Protein AF-X1CNG6-F1 (afdb_monomer)

Structure (mmCIF, N/CA/C/O backbone):
data_AF-X1CNG6-F1
#
_entry.id   AF-X1CNG6-F1
#
loop_
_atom_site.group_PDB
_atom_site.id
_atom_site.type_symbol
_atom_site.label_atom_id
_atom_site.label_alt_id
_atom_site.label_comp_id
_atom_site.label_asym_id
_atom_site.label_entity_id
_atom_site.label_seq_id
_atom_site.pdbx_PDB_ins_code
_atom_site.Cartn_x
_atom_site.Cartn_y
_atom_site.Cartn_z
_atom_site.occupancy
_atom_site.B_iso_or_equiv
_atom_site.auth_seq_id
_atom_site.auth_comp_id
_atom_site.auth_asym_id
_atom_site.auth_atom_id
_atom_site.pdbx_PDB_model_num
ATOM 1 N N . ASP A 1 1 ? -20.792 -32.217 -31.862 1.00 43.88 1 ASP A N 1
ATOM 2 C CA . ASP A 1 1 ? -19.755 -33.100 -31.277 1.00 43.88 1 ASP A CA 1
ATOM 3 C C . ASP A 1 1 ? -18.895 -32.475 -30.171 1.00 43.88 1 ASP A C 1
ATOM 5 O O . ASP A 1 1 ? -18.787 -33.101 -29.126 1.00 43.88 1 ASP A O 1
ATOM 9 N N . ARG A 1 2 ? -18.389 -31.229 -30.277 1.00 40.75 2 ARG A N 1
ATOM 10 C CA . ARG A 1 2 ? -17.621 -30.556 -29.186 1.00 40.75 2 ARG A CA 1
ATOM 11 C C . ARG A 1 2 ? -18.364 -30.412 -27.842 1.00 40.75 2 ARG A C 1
ATOM 13 O O . ARG A 1 2 ? -17.739 -30.541 -26.800 1.00 40.75 2 ARG A O 1
ATOM 20 N N . VAL A 1 3 ? -19.687 -30.217 -27.856 1.00 43.97 3 VAL A N 1
ATOM 21 C CA . VAL A 1 3 ? -20.518 -30.104 -26.633 1.00 43.97 3 VAL A CA 1
ATOM 22 C C . VAL A 1 3 ? -20.768 -31.460 -25.958 1.00 43.97 3 VAL A C 1
ATOM 24 O O . VAL A 1 3 ? -20.880 -31.533 -24.740 1.00 43.97 3 VAL A O 1
ATOM 27 N N . LYS A 1 4 ? -20.791 -32.563 -26.720 1.00 43.09 4 LYS A N 1
ATOM 28 C CA . LYS A 1 4 ? -20.985 -33.908 -26.149 1.00 43.09 4 LYS A CA 1
ATOM 29 C C . LYS A 1 4 ? -19.765 -34.379 -25.353 1.00 43.09 4 LYS A C 1
ATOM 31 O O . LYS A 1 4 ? -19.931 -35.034 -24.331 1.00 43.09 4 LYS A O 1
ATOM 36 N N . ASN A 1 5 ? -18.565 -33.967 -25.759 1.00 54.31 5 ASN A N 1
ATOM 37 C CA . ASN A 1 5 ? -17.332 -34.262 -25.023 1.00 54.31 5 ASN A CA 1
ATOM 38 C C . ASN A 1 5 ? -17.180 -33.438 -23.727 1.00 54.31 5 ASN A C 1
ATOM 40 O O . ASN A 1 5 ? -16.359 -33.787 -22.887 1.00 54.31 5 ASN A O 1
ATOM 44 N N . LEU A 1 6 ? -17.984 -32.384 -23.529 1.00 47.38 6 LEU A N 1
ATOM 45 C CA . LEU A 1 6 ? -17.955 -31.528 -22.333 1.00 47.38 6 LEU A CA 1
ATOM 46 C C . LEU A 1 6 ? -18.710 -32.121 -21.134 1.00 47.38 6 LEU A C 1
ATOM 48 O O . LEU A 1 6 ? -18.413 -31.767 -20.000 1.00 47.38 6 LEU A O 1
ATOM 52 N N . MET A 1 7 ? -19.637 -33.060 -21.353 1.00 48.97 7 MET A N 1
ATOM 53 C CA . MET A 1 7 ? -20.308 -33.769 -20.252 1.00 48.97 7 MET A CA 1
ATOM 54 C C . MET A 1 7 ? -19.465 -34.907 -19.654 1.00 48.97 7 MET A C 1
ATOM 56 O O . MET A 1 7 ? -19.824 -35.447 -18.612 1.00 48.97 7 MET A O 1
ATOM 60 N N . TYR A 1 8 ? -18.348 -35.269 -20.294 1.00 48.16 8 TYR A N 1
ATOM 61 C CA . TYR A 1 8 ? -17.469 -36.354 -19.845 1.00 48.16 8 TYR A CA 1
ATOM 62 C C . TYR A 1 8 ? -16.311 -35.897 -18.948 1.00 48.16 8 TYR A C 1
ATOM 64 O O . TYR A 1 8 ? -15.619 -36.739 -18.379 1.00 48.16 8 TYR A O 1
ATOM 72 N N . ILE A 1 9 ? -16.118 -34.589 -18.761 1.00 50.94 9 ILE A N 1
ATOM 73 C CA . ILE A 1 9 ? -15.108 -34.047 -17.846 1.00 50.94 9 ILE A CA 1
ATOM 74 C C . ILE A 1 9 ? -15.824 -33.702 -16.539 1.00 50.94 9 ILE A C 1
ATOM 76 O O . ILE A 1 9 ? -16.333 -32.603 -16.342 1.00 50.94 9 ILE A O 1
ATOM 80 N N . LYS A 1 10 ? -15.930 -34.714 -15.675 1.00 44.47 10 LYS A N 1
ATOM 81 C CA . LYS A 1 10 ? -16.679 -34.682 -14.410 1.00 44.47 10 LYS A CA 1
ATOM 82 C C . LYS A 1 10 ? -16.023 -33.808 -13.330 1.00 44.47 10 LYS A C 1
ATOM 84 O O . LYS A 1 10 ? -16.655 -33.522 -12.316 1.00 44.47 10 LYS A O 1
ATOM 89 N N . ASP A 1 11 ? -14.809 -33.324 -13.570 1.00 47.97 11 ASP A N 1
ATOM 90 C CA . ASP A 1 11 ? -14.040 -32.571 -12.588 1.00 47.97 11 ASP A CA 1
ATOM 91 C C . ASP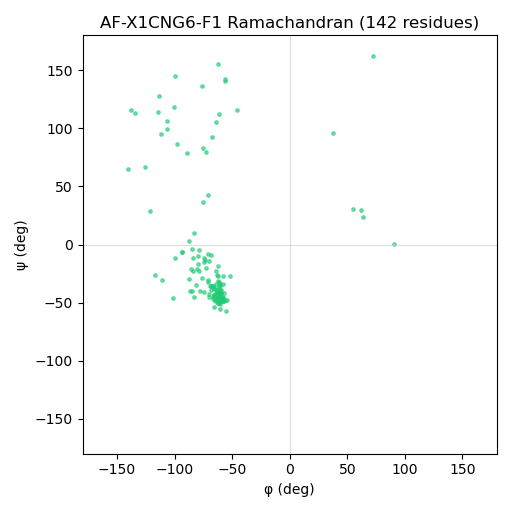 A 1 11 ? -13.890 -31.110 -13.023 1.00 47.97 11 ASP A C 1
ATOM 93 O O . ASP A 1 11 ? -13.027 -30.750 -13.815 1.00 47.97 11 ASP A O 1
ATOM 97 N N . ARG A 1 12 ? -14.807 -30.290 -12.490 1.00 46.88 12 ARG A N 1
ATOM 98 C CA . ARG A 1 12 ? -14.756 -28.823 -12.349 1.00 46.88 12 ARG A CA 1
ATOM 99 C C . ARG A 1 12 ? -14.109 -28.057 -13.510 1.00 46.88 12 ARG A C 1
ATOM 101 O O . ARG A 1 12 ? -12.922 -27.750 -13.492 1.00 46.88 12 ARG A O 1
ATOM 108 N N . ILE A 1 13 ? -14.951 -27.574 -14.420 1.00 50.94 13 ILE A N 1
ATOM 109 C CA . ILE A 1 13 ? -14.613 -26.411 -15.248 1.00 50.94 13 ILE A CA 1
ATOM 110 C C . ILE A 1 13 ? -14.467 -25.206 -14.302 1.00 50.94 13 ILE A C 1
ATOM 112 O O . ILE A 1 13 ? -15.451 -24.716 -13.748 1.00 50.94 13 ILE A O 1
ATOM 116 N N . ILE A 1 14 ? -13.230 -24.774 -14.053 1.00 56.84 14 ILE A N 1
ATOM 117 C CA . ILE A 1 14 ? -12.913 -23.603 -13.222 1.00 56.84 14 ILE A CA 1
ATOM 118 C C . ILE A 1 14 ? -13.203 -22.352 -14.058 1.00 56.84 14 ILE A C 1
ATOM 120 O O . ILE A 1 14 ? -12.844 -22.309 -15.232 1.00 56.84 14 ILE A O 1
ATOM 124 N N . GLY A 1 15 ? -13.845 -21.333 -13.475 1.00 49.69 15 GLY A N 1
ATOM 125 C CA . GLY A 1 15 ? -14.270 -20.113 -14.184 1.00 49.69 15 GLY A CA 1
ATOM 126 C C . GLY A 1 15 ? -13.163 -19.415 -14.989 1.00 49.69 15 GLY A C 1
ATOM 127 O O . GLY A 1 15 ? -13.450 -18.824 -16.027 1.00 49.69 15 GLY A O 1
ATOM 128 N N . GLU A 1 16 ? -11.897 -19.574 -14.592 1.00 52.34 16 GLU A N 1
ATOM 129 C CA . GLU A 1 16 ? -10.727 -19.106 -15.350 1.00 52.34 16 GLU A CA 1
ATOM 130 C C . GLU A 1 16 ? -10.616 -19.749 -16.745 1.00 52.34 16 GLU A C 1
ATOM 132 O O . GLU A 1 16 ? -10.254 -19.070 -17.699 1.00 52.34 16 GLU A O 1
ATOM 137 N N . GLN A 1 17 ? -10.992 -21.021 -16.920 1.00 51.12 17 GLN A N 1
ATOM 138 C CA . GLN A 1 17 ? -10.960 -21.689 -18.230 1.00 51.12 17 GLN A CA 1
ATOM 139 C C . GLN A 1 17 ? -12.034 -21.160 -19.187 1.00 51.12 17 GLN A C 1
ATOM 141 O O . GLN A 1 17 ? -11.811 -21.131 -20.393 1.00 51.12 17 GLN A O 1
ATOM 146 N N . ILE A 1 18 ? -13.181 -20.718 -18.662 1.00 56.41 18 ILE A N 1
ATOM 147 C CA . ILE A 1 18 ? -14.264 -20.133 -19.466 1.00 56.41 18 ILE A CA 1
ATOM 148 C C . ILE A 1 18 ? -13.881 -18.720 -19.914 1.00 56.41 18 ILE A C 1
ATOM 150 O O . ILE A 1 18 ? -14.092 -18.366 -21.071 1.00 56.41 18 ILE A O 1
ATOM 154 N N . ILE A 1 19 ? -13.266 -17.939 -19.022 1.00 51.47 19 ILE A N 1
ATOM 155 C CA . ILE A 1 19 ? -12.800 -16.579 -19.322 1.00 51.47 19 ILE A CA 1
ATOM 156 C C . ILE A 1 19 ? -11.650 -16.622 -20.338 1.00 51.47 19 ILE A C 1
ATOM 158 O O . ILE A 1 19 ? -11.722 -15.942 -21.357 1.00 51.47 19 ILE A O 1
ATOM 162 N N . ASN A 1 20 ? -10.677 -17.521 -20.153 1.00 47.34 20 ASN A N 1
ATOM 163 C CA . ASN A 1 20 ? -9.561 -17.711 -21.089 1.00 47.34 20 ASN A CA 1
ATOM 164 C C . ASN A 1 20 ? -9.998 -18.203 -22.481 1.00 47.34 20 ASN A C 1
ATOM 166 O O . ASN A 1 20 ? -9.273 -18.020 -23.452 1.00 47.34 20 ASN A O 1
ATOM 170 N N . MET A 1 21 ? -11.167 -18.844 -22.599 1.00 50.50 21 MET A N 1
ATOM 171 C CA . MET A 1 21 ? -11.736 -19.236 -23.895 1.00 50.50 21 MET A CA 1
ATOM 172 C C . MET A 1 21 ? -12.558 -18.119 -24.555 1.00 50.50 21 MET A C 1
ATOM 174 O O . MET A 1 21 ? -12.775 -18.174 -25.765 1.00 50.50 21 MET A O 1
ATOM 178 N N . ALA A 1 22 ? -13.028 -17.132 -23.784 1.00 51.81 22 ALA A N 1
ATOM 179 C CA . ALA A 1 22 ? -13.837 -16.015 -24.273 1.00 51.81 22 ALA A CA 1
ATOM 180 C C . ALA A 1 22 ? -12.987 -14.830 -24.761 1.00 51.81 22 ALA A C 1
ATOM 182 O O . ALA A 1 22 ? -13.405 -14.115 -25.671 1.00 51.81 22 ALA A O 1
ATOM 183 N N . THR A 1 23 ? -11.793 -14.631 -24.198 1.00 45.59 23 THR A N 1
ATOM 184 C CA . THR A 1 23 ? -10.877 -13.548 -24.578 1.00 45.59 23 THR A CA 1
ATOM 185 C C . THR A 1 23 ? -9.707 -14.109 -25.380 1.00 45.59 23 THR A C 1
ATOM 187 O O . THR A 1 23 ? -8.824 -14.770 -24.841 1.00 45.59 23 THR A O 1
ATOM 190 N N . PHE A 1 24 ? -9.713 -13.862 -26.689 1.00 46.34 24 PHE A N 1
ATOM 191 C CA . PHE A 1 24 ? -8.759 -14.388 -27.674 1.00 46.34 24 PHE A CA 1
ATOM 192 C C . PHE A 1 24 ? -7.375 -13.704 -27.642 1.00 46.34 24 PHE A C 1
ATOM 194 O O . PHE A 1 24 ? -6.743 -13.540 -28.681 1.00 46.34 24 PHE A O 1
ATOM 201 N N . GLU A 1 25 ? -6.878 -13.338 -26.462 1.00 45.16 25 GLU A N 1
ATOM 202 C CA . GLU A 1 25 ? -5.495 -12.914 -26.245 1.00 45.16 25 GLU A CA 1
ATOM 203 C C . GLU A 1 25 ? -4.979 -13.631 -25.001 1.00 45.16 25 GLU A C 1
ATOM 205 O O . GLU A 1 25 ? -5.474 -13.443 -23.894 1.00 45.16 25 GLU A O 1
ATOM 210 N N . SER A 1 26 ? -4.012 -14.524 -25.205 1.00 47.75 26 SER A N 1
ATOM 211 C CA . SER A 1 26 ? -3.259 -15.140 -24.117 1.00 47.75 26 SER A CA 1
ATOM 212 C C . SER A 1 26 ? -2.529 -14.018 -23.374 1.00 47.75 26 SER A C 1
ATOM 214 O O . SER A 1 26 ? -1.611 -13.454 -23.975 1.00 47.75 26 SER A O 1
ATOM 216 N N . PRO A 1 27 ? -2.871 -13.696 -22.111 1.00 55.19 27 PRO A N 1
ATOM 217 C CA . PRO A 1 27 ? -2.125 -12.695 -21.358 1.00 55.19 27 PRO A CA 1
ATOM 218 C C . PRO A 1 27 ? -0.647 -13.092 -21.314 1.00 55.19 27 PRO A C 1
ATOM 220 O O . PRO A 1 27 ? -0.320 -14.285 -21.238 1.00 55.19 27 PRO A O 1
ATOM 223 N N . SER A 1 28 ? 0.257 -12.113 -21.406 1.00 63.19 28 SER A N 1
ATOM 224 C CA . SER A 1 28 ? 1.684 -12.414 -21.333 1.00 63.19 28 SER A CA 1
ATOM 225 C C . SER A 1 28 ? 2.010 -13.022 -19.963 1.00 63.19 28 SER A C 1
ATOM 227 O O . SER A 1 28 ? 1.305 -12.816 -18.970 1.00 63.19 28 SER A O 1
ATOM 229 N N . LYS A 1 29 ? 3.086 -13.810 -19.879 1.00 66.81 29 LYS A N 1
ATOM 230 C CA . LYS A 1 29 ? 3.506 -14.425 -18.608 1.00 66.81 29 LYS A CA 1
ATOM 231 C C . LYS A 1 29 ? 3.771 -13.370 -17.521 1.00 66.81 29 LYS A C 1
ATOM 233 O O . LYS A 1 29 ? 3.626 -13.675 -16.335 1.00 66.81 29 LYS A O 1
ATOM 238 N N . ASP A 1 30 ? 4.139 -12.158 -17.919 1.00 66.12 30 ASP A N 1
ATOM 239 C CA . ASP A 1 30 ? 4.410 -11.040 -17.020 1.00 66.12 30 ASP A CA 1
ATOM 240 C C . ASP A 1 30 ? 3.101 -10.404 -16.528 1.00 66.12 30 ASP A C 1
ATOM 242 O O . ASP A 1 30 ? 2.948 -10.198 -15.323 1.00 66.12 30 ASP A O 1
ATOM 246 N N . ASP A 1 31 ? 2.092 -10.265 -17.395 1.00 71.69 31 ASP A N 1
ATOM 247 C CA . ASP A 1 31 ? 0.745 -9.821 -16.998 1.00 71.69 31 ASP A CA 1
ATOM 248 C C . ASP A 1 31 ? 0.115 -10.774 -15.978 1.00 71.69 31 ASP A C 1
ATOM 250 O O . ASP A 1 31 ? -0.536 -10.346 -15.025 1.00 71.69 31 ASP A O 1
ATOM 254 N N . ILE A 1 32 ? 0.317 -12.087 -16.134 1.00 75.44 32 ILE A N 1
ATOM 255 C CA . ILE A 1 32 ? -0.189 -13.089 -15.183 1.00 75.44 32 ILE A CA 1
ATOM 256 C C . ILE A 1 32 ? 0.453 -12.903 -13.797 1.00 75.44 32 ILE A C 1
ATOM 258 O O . ILE A 1 32 ? -0.241 -13.004 -12.781 1.00 75.44 32 ILE A O 1
ATOM 262 N N . GLN A 1 33 ? 1.758 -12.621 -13.741 1.00 73.88 33 GLN A N 1
ATOM 263 C CA . GLN A 1 33 ? 2.494 -12.412 -12.488 1.00 73.88 33 GLN A CA 1
ATOM 264 C C . GLN A 1 33 ? 2.088 -11.107 -11.800 1.00 73.88 33 GLN A C 1
ATOM 266 O O . GLN A 1 33 ? 1.805 -11.106 -10.602 1.00 73.88 33 GLN A O 1
ATOM 271 N N . ILE A 1 34 ? 1.987 -10.015 -12.556 1.00 77.25 34 ILE A N 1
ATOM 272 C CA . ILE A 1 34 ? 1.539 -8.714 -12.050 1.00 77.25 34 ILE A CA 1
ATOM 273 C C . ILE A 1 34 ? 0.109 -8.822 -11.504 1.00 77.25 34 ILE A C 1
ATOM 275 O O . ILE A 1 34 ? -0.152 -8.450 -10.357 1.00 77.25 34 ILE A O 1
ATOM 279 N N . ASN A 1 35 ? -0.806 -9.432 -12.264 1.00 75.81 35 ASN A N 1
ATOM 280 C CA . ASN A 1 35 ? -2.180 -9.668 -11.820 1.00 75.81 35 ASN A CA 1
ATOM 281 C C . ASN A 1 35 ? -2.249 -10.564 -10.575 1.00 75.81 35 ASN A C 1
ATOM 283 O O . ASN A 1 35 ? -3.148 -10.422 -9.745 1.00 75.81 35 ASN A O 1
ATOM 287 N N . PHE A 1 36 ? -1.322 -11.511 -10.419 1.00 75.62 36 PHE A N 1
ATOM 288 C CA . PHE A 1 36 ? -1.219 -12.315 -9.203 1.00 75.62 36 PHE A CA 1
ATOM 289 C C . PHE A 1 36 ? -0.811 -11.464 -7.989 1.00 75.62 36 PHE A C 1
ATOM 291 O O . PHE A 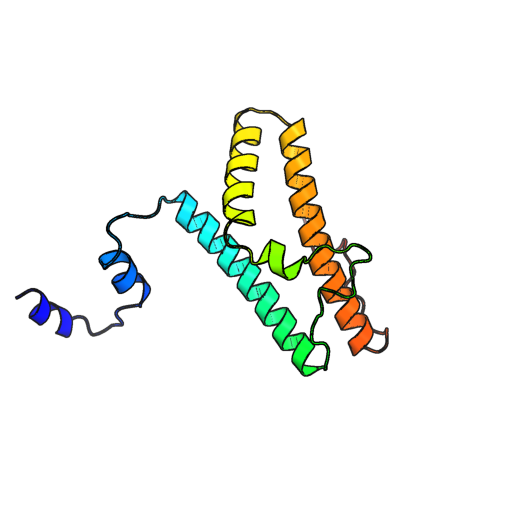1 36 ? -1.474 -11.539 -6.953 1.00 75.62 36 PHE A O 1
ATOM 298 N N . ILE A 1 37 ? 0.208 -10.608 -8.126 1.00 75.56 37 ILE A N 1
ATOM 299 C CA . ILE A 1 37 ? 0.658 -9.687 -7.066 1.00 75.56 37 ILE A CA 1
ATOM 300 C C . ILE A 1 37 ? -0.479 -8.747 -6.652 1.00 75.56 37 ILE A C 1
ATOM 302 O O . ILE A 1 37 ? -0.802 -8.644 -5.467 1.00 75.56 37 ILE A O 1
ATOM 306 N N . MET A 1 38 ? -1.150 -8.126 -7.624 1.00 78.94 38 MET A N 1
ATOM 307 C CA . MET A 1 38 ? -2.297 -7.253 -7.371 1.00 78.94 38 MET A CA 1
ATOM 308 C C . MET A 1 38 ? -3.423 -7.960 -6.623 1.00 78.94 38 MET A C 1
ATOM 310 O O . MET A 1 38 ? -3.956 -7.414 -5.658 1.00 78.94 38 MET A O 1
ATOM 314 N N . ARG A 1 39 ? -3.790 -9.181 -7.043 1.00 78.50 39 ARG A N 1
ATOM 315 C CA . ARG A 1 39 ? -4.810 -9.982 -6.350 1.00 78.50 39 ARG A CA 1
ATOM 316 C C . ARG A 1 39 ? -4.428 -10.210 -4.886 1.00 78.50 39 ARG A C 1
ATOM 318 O O . ARG A 1 39 ? -5.287 -10.077 -4.019 1.00 78.50 39 ARG A O 1
ATOM 325 N N . GLY A 1 40 ? -3.153 -10.488 -4.608 1.00 76.00 40 GLY A N 1
ATOM 326 C CA . GLY A 1 40 ? -2.634 -10.653 -3.248 1.00 76.00 40 GLY A CA 1
ATOM 327 C C . GLY A 1 40 ? -2.743 -9.386 -2.394 1.00 76.00 40 GLY A C 1
ATOM 328 O O . GLY A 1 40 ? -3.240 -9.448 -1.266 1.00 76.00 40 GLY A O 1
ATOM 329 N N . ILE A 1 41 ? -2.343 -8.232 -2.938 1.00 80.12 41 ILE A N 1
ATOM 330 C CA . ILE A 1 41 ? -2.436 -6.932 -2.252 1.00 80.12 41 ILE A CA 1
ATOM 331 C C . ILE A 1 41 ? -3.902 -6.594 -1.952 1.00 80.12 41 ILE A C 1
ATOM 333 O O . ILE A 1 41 ? -4.254 -6.339 -0.799 1.00 80.12 41 ILE A O 1
ATOM 337 N N . LYS A 1 42 ? -4.781 -6.680 -2.958 1.00 82.44 42 LYS A N 1
ATOM 338 C CA . LYS A 1 42 ? -6.219 -6.398 -2.815 1.00 82.44 42 LYS A CA 1
ATOM 339 C C . LYS A 1 42 ? -6.888 -7.303 -1.789 1.00 82.44 42 LYS A C 1
ATOM 341 O O . LYS A 1 42 ? -7.631 -6.816 -0.942 1.00 82.44 42 LYS A O 1
ATOM 346 N N . ALA A 1 43 ? -6.609 -8.606 -1.834 1.00 78.25 43 ALA A N 1
ATOM 347 C CA . ALA A 1 43 ? -7.160 -9.554 -0.872 1.00 78.25 43 ALA A CA 1
ATOM 348 C C . ALA A 1 43 ? -6.696 -9.240 0.557 1.00 78.25 43 ALA A C 1
ATOM 350 O O . ALA A 1 43 ? -7.505 -9.266 1.482 1.00 78.25 43 ALA A O 1
ATOM 351 N N . SER A 1 44 ? -5.420 -8.889 0.736 1.00 79.56 44 SER A N 1
ATOM 352 C CA . SER A 1 44 ? -4.859 -8.547 2.048 1.00 79.56 44 SER A CA 1
ATOM 353 C C . SER A 1 44 ? -5.485 -7.275 2.628 1.00 79.56 44 SER A C 1
ATOM 355 O O . SER A 1 44 ? -5.879 -7.261 3.797 1.00 79.56 44 SER A O 1
ATOM 357 N N . LEU A 1 45 ? -5.642 -6.229 1.810 1.00 83.88 45 LEU A N 1
ATOM 358 C CA . LEU A 1 45 ? -6.320 -4.988 2.203 1.00 83.88 45 LEU A CA 1
ATOM 359 C C . LEU A 1 45 ? -7.794 -5.233 2.539 1.00 83.88 45 LEU A C 1
ATOM 361 O O . LEU A 1 45 ? -8.270 -4.787 3.583 1.00 83.88 45 LEU A O 1
ATOM 365 N N . PHE A 1 46 ? -8.494 -6.007 1.706 1.00 84.06 46 PHE A N 1
ATOM 366 C CA . PHE A 1 46 ? -9.896 -6.359 1.919 1.00 84.06 46 PHE A CA 1
ATOM 367 C C . PHE A 1 46 ? -10.108 -7.131 3.226 1.00 84.06 46 PHE A C 1
ATOM 369 O O . PHE A 1 46 ? -10.967 -6.764 4.027 1.00 84.06 46 PHE A O 1
ATOM 376 N N . VAL A 1 47 ? -9.312 -8.177 3.475 1.00 81.31 47 VAL A N 1
ATOM 377 C CA . VAL A 1 47 ? -9.403 -8.966 4.713 1.00 81.31 47 VAL A CA 1
ATOM 378 C C . VAL A 1 47 ? -9.096 -8.098 5.929 1.00 81.31 47 VAL A C 1
ATOM 380 O O . VAL A 1 47 ? -9.832 -8.158 6.910 1.00 81.31 47 VAL A O 1
ATOM 383 N N . SER A 1 48 ? -8.063 -7.254 5.857 1.00 83.31 48 SER A N 1
ATOM 384 C CA . SER A 1 48 ? -7.715 -6.332 6.945 1.00 83.31 48 SER A CA 1
ATOM 385 C C . SER A 1 48 ? -8.882 -5.397 7.265 1.00 83.31 48 SER A C 1
ATOM 387 O O . SER A 1 48 ? -9.299 -5.305 8.417 1.00 83.31 48 SER A O 1
ATOM 389 N N . LYS A 1 49 ? -9.484 -4.777 6.244 1.00 84.25 49 LYS A N 1
ATOM 390 C CA . LYS A 1 49 ? -10.663 -3.916 6.400 1.00 84.25 49 LYS A CA 1
ATOM 391 C C . LYS A 1 49 ? -11.854 -4.660 6.996 1.00 84.25 49 LYS A C 1
ATOM 393 O O . LYS A 1 49 ? -12.512 -4.138 7.889 1.00 84.25 49 LYS A O 1
ATOM 398 N N . LEU A 1 50 ? -12.105 -5.894 6.563 1.00 84.31 50 LEU A N 1
ATOM 399 C CA . LEU A 1 50 ? -13.189 -6.717 7.099 1.00 84.31 50 LEU A CA 1
ATOM 400 C C . LEU A 1 50 ? -12.971 -7.081 8.575 1.00 84.31 50 LEU A C 1
ATOM 402 O O . LEU A 1 50 ? -13.928 -7.083 9.347 1.00 84.31 50 LEU A O 1
ATOM 406 N N . LEU A 1 51 ? -11.729 -7.360 8.979 1.00 84.56 51 LEU A N 1
ATOM 407 C CA . LEU A 1 51 ? -11.374 -7.603 10.379 1.00 84.56 51 LEU A CA 1
ATOM 408 C C . LEU A 1 51 ? -11.558 -6.344 11.234 1.00 84.56 51 LEU A C 1
ATOM 410 O O . LEU A 1 51 ? -12.138 -6.427 12.313 1.00 84.56 51 LEU A O 1
ATOM 414 N N . PHE A 1 52 ? -11.132 -5.181 10.744 1.00 84.88 52 PHE A N 1
ATOM 415 C CA . PHE A 1 52 ? -11.308 -3.907 11.447 1.00 84.88 52 PHE A CA 1
ATOM 416 C C . PHE A 1 52 ? -12.773 -3.468 11.537 1.00 84.88 52 PHE A C 1
ATOM 418 O O . PHE A 1 52 ? -13.215 -2.987 12.579 1.00 84.88 52 PHE A O 1
ATOM 425 N N . ALA A 1 53 ? -13.574 -3.745 10.510 1.00 85.62 53 ALA A N 1
ATOM 426 C CA . ALA A 1 53 ? -15.007 -3.479 10.545 1.00 85.62 53 ALA A CA 1
ATOM 427 C C . ALA A 1 53 ? -15.737 -4.304 11.622 1.00 85.62 53 ALA A C 1
ATOM 429 O O . ALA A 1 53 ? -16.772 -3.876 12.122 1.00 85.62 53 ALA A O 1
ATOM 430 N N . LYS A 1 54 ? -15.211 -5.476 12.018 1.00 85.38 54 LYS A N 1
ATOM 431 C CA . LYS A 1 54 ? -15.775 -6.279 13.123 1.00 85.38 54 LYS A CA 1
ATOM 432 C C . LYS A 1 54 ? -15.571 -5.661 14.505 1.00 85.38 54 LYS A C 1
ATOM 434 O O . LYS A 1 54 ? -16.207 -6.119 15.449 1.00 85.38 54 LYS A O 1
ATOM 439 N N . ILE A 1 55 ? -14.694 -4.671 14.612 1.00 85.25 55 ILE A N 1
ATOM 440 C CA . ILE A 1 55 ? -14.366 -3.948 15.844 1.00 85.25 55 ILE A CA 1
ATOM 441 C C . ILE A 1 55 ? -14.651 -2.445 15.686 1.00 85.25 55 ILE A C 1
ATOM 443 O O . ILE A 1 55 ? -13.990 -1.621 16.308 1.00 85.25 55 ILE A O 1
ATOM 447 N N . ASP A 1 56 ? -15.626 -2.108 14.832 1.00 83.56 56 ASP A N 1
ATOM 448 C CA . ASP A 1 56 ? -16.146 -0.756 14.581 1.00 83.56 56 ASP A CA 1
ATOM 449 C C . ASP A 1 56 ? -15.144 0.251 13.980 1.00 83.56 56 ASP A C 1
ATOM 451 O O . ASP A 1 56 ? -15.340 1.463 14.058 1.00 83.56 56 ASP A O 1
ATOM 455 N N . ILE A 1 57 ? -14.100 -0.232 13.297 1.00 83.56 57 ILE A N 1
ATOM 456 C CA . ILE A 1 57 ? -13.148 0.601 12.546 1.00 83.56 57 ILE A CA 1
ATOM 457 C C . ILE A 1 57 ? -13.411 0.438 11.043 1.00 83.56 57 ILE A C 1
ATOM 459 O O . ILE A 1 57 ? -12.992 -0.538 10.420 1.00 83.56 57 ILE A O 1
ATOM 463 N N . LEU A 1 58 ? -14.123 1.399 10.448 1.00 80.69 58 LEU A N 1
ATOM 464 C CA . LEU A 1 58 ? -14.599 1.306 9.058 1.00 80.69 58 LEU A CA 1
ATOM 465 C C . LEU A 1 58 ? -13.534 1.669 8.014 1.00 80.69 58 LEU A C 1
ATOM 467 O O . LEU A 1 58 ? -13.494 1.060 6.943 1.00 80.69 58 LEU A O 1
ATOM 471 N N . ASN A 1 59 ? -12.661 2.628 8.336 1.00 80.06 59 ASN A N 1
ATOM 472 C CA . ASN A 1 59 ? -11.659 3.167 7.415 1.00 80.06 59 ASN A CA 1
ATOM 473 C C . ASN A 1 59 ? -10.248 3.085 8.017 1.00 80.06 59 ASN A C 1
ATOM 475 O O . ASN A 1 59 ? -9.623 4.113 8.290 1.00 80.06 59 ASN A O 1
ATOM 479 N N . PRO A 1 60 ? -9.716 1.865 8.215 1.00 77.62 60 PRO A N 1
ATOM 480 C CA . PRO A 1 60 ? -8.461 1.659 8.935 1.00 77.62 60 PRO A CA 1
ATOM 481 C C . PRO A 1 60 ? -7.240 2.316 8.271 1.00 77.62 60 PRO A C 1
ATOM 483 O O . PRO A 1 60 ? -6.215 2.505 8.918 1.00 77.62 60 PRO A O 1
ATOM 486 N N . PHE A 1 61 ? -7.330 2.670 6.985 1.00 78.62 61 PHE A N 1
ATOM 487 C CA . PHE A 1 61 ? -6.231 3.255 6.210 1.00 78.62 61 PHE A CA 1
ATOM 488 C C . PHE A 1 61 ? -6.311 4.784 6.058 1.00 78.62 61 PHE A C 1
ATOM 490 O O . PHE A 1 61 ? -5.333 5.381 5.617 1.00 78.62 61 PHE A O 1
ATOM 497 N N . GLN A 1 62 ? -7.437 5.422 6.412 1.00 73.00 62 GLN A N 1
ATOM 498 C CA . GLN A 1 62 ? -7.619 6.875 6.257 1.00 73.00 62 GLN A CA 1
ATOM 499 C C . GLN A 1 62 ? -7.007 7.666 7.421 1.00 73.00 62 GLN A C 1
ATOM 501 O O . GLN A 1 62 ? -6.286 8.633 7.197 1.00 73.00 62 GLN A O 1
ATOM 506 N N . GLU A 1 63 ? -7.231 7.243 8.667 1.00 65.25 63 GLU A N 1
ATOM 507 C CA . GLU A 1 63 ? -6.849 8.039 9.850 1.00 65.25 63 GLU A CA 1
ATOM 508 C C . GLU A 1 63 ? -5.339 8.054 10.150 1.00 65.25 63 GLU A C 1
ATOM 510 O O . GLU A 1 63 ? -4.864 8.858 10.949 1.00 65.25 63 GLU A O 1
ATOM 515 N N . ALA A 1 64 ? -4.556 7.196 9.493 1.00 59.28 64 ALA A N 1
ATOM 516 C CA . ALA A 1 64 ? -3.104 7.144 9.665 1.00 59.28 64 ALA A CA 1
ATOM 517 C C . ALA A 1 64 ? -2.328 8.151 8.792 1.00 59.28 64 ALA A C 1
ATOM 519 O O . ALA A 1 64 ? -1.099 8.242 8.881 1.00 59.28 64 ALA A O 1
ATOM 520 N N . SER A 1 65 ? -3.017 8.895 7.924 1.00 56.91 65 SE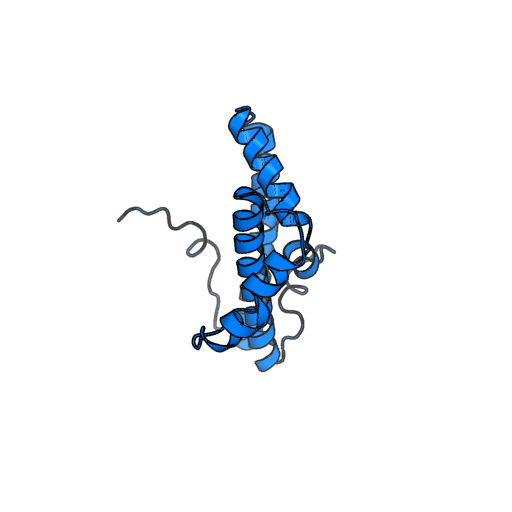R A N 1
ATOM 521 C CA . SER A 1 65 ? -2.400 9.827 6.988 1.00 56.91 65 SER A CA 1
ATOM 522 C C . SER A 1 65 ? -2.789 11.269 7.310 1.00 56.91 65 SER A C 1
ATOM 524 O O . SER A 1 65 ? -3.930 11.661 7.120 1.00 56.91 65 SER A O 1
ATOM 526 N N . GLU A 1 66 ? -1.821 12.095 7.721 1.00 58.84 66 GLU A N 1
ATOM 527 C CA . GLU A 1 66 ? -1.975 13.564 7.733 1.00 58.84 66 GLU A CA 1
ATOM 528 C C . GLU A 1 66 ? -2.054 14.163 6.310 1.00 58.84 66 GLU A C 1
ATOM 530 O O . GLU A 1 66 ? -2.329 15.347 6.148 1.00 58.84 66 GLU A O 1
ATOM 535 N N . MET A 1 67 ? -1.787 13.360 5.273 1.00 58.84 67 MET A N 1
ATOM 536 C CA . MET A 1 67 ? -1.875 13.760 3.866 1.00 58.84 67 MET A CA 1
ATOM 537 C C . MET A 1 67 ? -3.194 13.280 3.248 1.00 58.84 67 MET A C 1
ATOM 539 O O . MET A 1 67 ? -3.629 12.162 3.525 1.00 58.84 67 MET A O 1
ATOM 543 N N . GLU A 1 68 ? -3.762 14.068 2.333 1.00 63.94 68 GLU A N 1
ATOM 544 C CA . GLU A 1 68 ? -4.947 13.740 1.514 1.00 63.94 68 GLU A CA 1
ATOM 545 C C . GLU A 1 68 ? -4.658 12.669 0.436 1.00 63.94 68 GLU A C 1
ATOM 547 O O . GLU A 1 68 ? -5.041 12.806 -0.722 1.00 63.94 68 GLU A O 1
ATOM 552 N N . ILE A 1 69 ? -3.920 11.610 0.772 1.00 68.56 69 ILE A N 1
ATOM 553 C CA . ILE A 1 69 ? -3.667 10.499 -0.149 1.00 68.56 69 ILE A CA 1
ATOM 554 C C . ILE A 1 69 ? -4.609 9.358 0.216 1.00 68.56 69 ILE A C 1
ATOM 556 O O . ILE A 1 69 ? -4.511 8.787 1.305 1.00 68.56 69 ILE A O 1
ATOM 560 N N . GLU A 1 70 ? -5.483 8.977 -0.714 1.00 79.12 70 GLU A N 1
ATOM 561 C CA . GLU A 1 70 ? -6.323 7.789 -0.580 1.00 79.12 70 GLU A CA 1
ATOM 562 C C . GLU A 1 70 ? -5.491 6.519 -0.825 1.00 79.12 70 GLU A C 1
ATOM 564 O O . GLU A 1 70 ? -5.425 5.965 -1.924 1.00 79.12 70 GLU A O 1
ATOM 569 N N . ILE A 1 71 ? -4.794 6.066 0.223 1.00 78.88 71 ILE A N 1
ATOM 570 C CA . ILE A 1 71 ? -3.859 4.928 0.170 1.00 78.88 71 ILE A CA 1
ATOM 571 C C . ILE A 1 71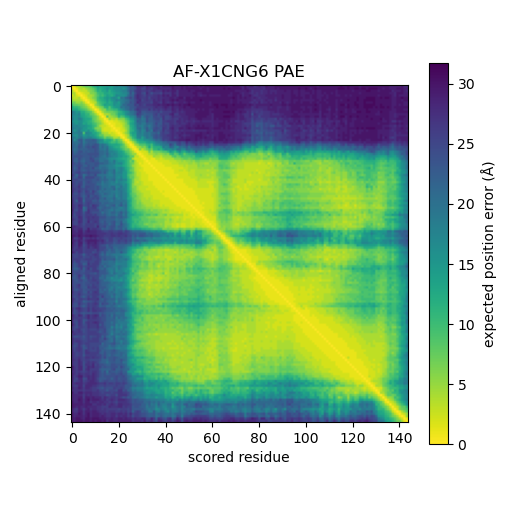 ? -4.558 3.637 -0.258 1.00 78.88 71 ILE A C 1
ATOM 573 O O . ILE A 1 71 ? -4.015 2.880 -1.061 1.00 78.88 71 ILE A O 1
ATOM 577 N N . GLU A 1 72 ? -5.760 3.383 0.270 1.00 77.38 72 GLU A N 1
ATOM 578 C CA . GLU A 1 72 ? -6.555 2.214 -0.115 1.00 77.38 72 GLU A CA 1
ATOM 579 C C . GLU A 1 72 ? -6.872 2.264 -1.611 1.00 77.38 72 GLU A C 1
ATOM 581 O O . GLU A 1 72 ? -6.551 1.311 -2.316 1.00 77.38 72 GLU A O 1
ATOM 586 N N . GLU A 1 73 ? -7.409 3.386 -2.101 1.00 81.31 73 GLU A N 1
ATOM 587 C CA . GLU A 1 73 ? -7.756 3.585 -3.512 1.00 81.31 73 GLU A CA 1
ATOM 588 C C . GLU A 1 73 ? -6.537 3.411 -4.425 1.00 81.31 73 GLU A C 1
ATOM 590 O O . GLU A 1 73 ? -6.597 2.679 -5.412 1.00 81.31 73 GLU A O 1
ATOM 595 N N . THR A 1 74 ? -5.401 3.998 -4.047 1.00 82.25 74 THR A N 1
ATOM 596 C CA . THR A 1 74 ? -4.149 3.91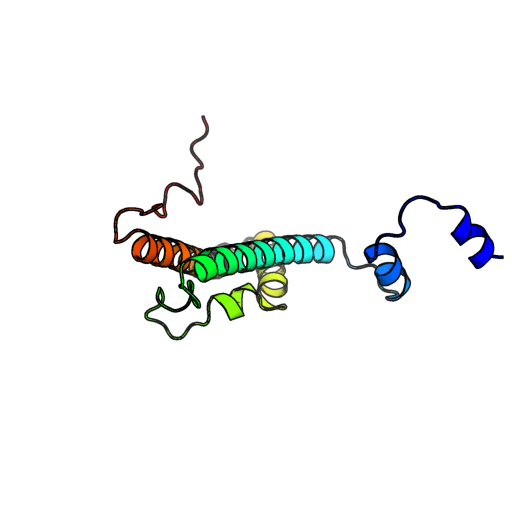0 -4.810 1.00 82.25 74 THR A CA 1
ATOM 597 C C . THR A 1 74 ? -3.646 2.468 -4.907 1.00 82.25 74 THR A C 1
ATOM 599 O O . THR A 1 74 ? -3.261 2.010 -5.979 1.00 82.25 74 THR A O 1
ATOM 602 N N . MET A 1 75 ? -3.676 1.715 -3.804 1.00 78.75 75 MET A N 1
ATOM 603 C CA . MET A 1 75 ? -3.140 0.349 -3.754 1.00 78.75 75 MET A CA 1
ATOM 604 C C . MET A 1 75 ? -4.080 -0.701 -4.363 1.00 78.75 75 MET A C 1
ATOM 606 O O . MET A 1 75 ? -3.623 -1.773 -4.768 1.00 78.75 75 MET A O 1
ATOM 610 N N . ILE A 1 76 ? -5.387 -0.421 -4.437 1.00 80.06 76 ILE A N 1
ATOM 611 C CA . ILE A 1 76 ? -6.364 -1.273 -5.135 1.00 80.06 76 ILE A CA 1
ATOM 612 C C . ILE A 1 76 ? -6.597 -0.846 -6.588 1.00 80.06 76 ILE A C 1
ATOM 614 O O . ILE A 1 76 ? -7.307 -1.552 -7.315 1.00 80.06 76 ILE A O 1
ATOM 618 N N . ASN A 1 77 ? -6.019 0.274 -7.019 1.00 82.50 77 ASN A N 1
ATOM 619 C CA . ASN A 1 77 ? -6.112 0.755 -8.388 1.00 82.50 77 ASN A CA 1
ATOM 620 C C . ASN A 1 77 ? -5.618 -0.330 -9.368 1.00 82.50 77 ASN A C 1
ATOM 622 O O . ASN A 1 77 ? -4.689 -1.090 -9.073 1.00 82.50 77 ASN A O 1
ATOM 626 N N . ASN A 1 78 ? -6.305 -0.469 -10.506 1.00 76.31 78 ASN A N 1
ATOM 627 C CA . ASN A 1 78 ? -5.979 -1.501 -11.489 1.00 76.31 78 ASN A CA 1
ATOM 628 C C . ASN A 1 78 ? -4.711 -1.206 -12.293 1.00 76.31 78 ASN A C 1
ATOM 630 O O . ASN A 1 78 ? -4.176 -2.131 -12.882 1.00 76.31 78 ASN A O 1
ATOM 634 N N . ASP A 1 79 ? -4.225 0.026 -12.262 1.00 77.44 79 ASP A N 1
ATOM 635 C CA . ASP A 1 79 ? -3.168 0.530 -13.130 1.00 77.44 79 ASP A CA 1
ATOM 636 C C . ASP A 1 79 ? -1.881 0.797 -12.336 1.00 77.44 79 ASP A C 1
ATOM 638 O O . ASP A 1 79 ? -0.790 0.552 -12.836 1.00 77.44 79 ASP A O 1
ATOM 642 N N . PHE A 1 80 ? -1.979 1.166 -11.051 1.00 80.88 80 PHE A N 1
ATOM 643 C CA . PHE A 1 80 ? -0.810 1.546 -10.245 1.00 80.88 80 PHE A CA 1
ATOM 644 C C . PHE A 1 80 ? 0.303 0.480 -10.211 1.00 80.88 80 PHE A C 1
ATOM 646 O O . PHE A 1 80 ? 1.440 0.752 -10.589 1.00 80.88 80 PHE A O 1
ATOM 653 N N . ILE A 1 81 ? 0.001 -0.750 -9.777 1.00 79.00 81 ILE A N 1
ATOM 654 C CA . ILE A 1 81 ? 1.002 -1.833 -9.720 1.00 79.00 81 ILE A CA 1
ATOM 655 C C . ILE A 1 81 ? 1.407 -2.309 -11.129 1.00 79.00 81 ILE A C 1
ATOM 657 O O . ILE A 1 81 ? 2.607 -2.495 -11.351 1.00 79.00 81 ILE A O 1
ATOM 661 N N . PRO A 1 82 ? 0.476 -2.488 -12.090 1.00 80.12 82 PRO A N 1
ATOM 662 C CA . PRO A 1 82 ? 0.839 -2.846 -13.460 1.00 80.12 82 PRO A CA 1
ATOM 663 C C . PRO A 1 82 ? 1.683 -1.836 -14.209 1.00 80.12 82 PRO A C 1
ATOM 665 O O . PRO A 1 82 ? 2.428 -2.253 -15.082 1.00 80.12 82 PRO A O 1
ATOM 668 N N . GLU A 1 83 ? 1.611 -0.551 -13.882 1.00 82.62 83 GLU A N 1
ATOM 669 C CA . GLU A 1 83 ? 2.487 0.464 -14.468 1.00 82.62 83 GLU A CA 1
ATOM 670 C C . GLU A 1 83 ? 3.821 0.549 -13.722 1.00 82.62 83 GLU A C 1
ATOM 672 O O . GLU A 1 83 ? 4.885 0.630 -14.337 1.00 82.62 83 GLU A O 1
ATOM 677 N N . LEU A 1 84 ? 3.790 0.457 -12.392 1.00 83.88 84 LEU A N 1
ATOM 678 C CA . LEU A 1 84 ? 4.979 0.557 -11.552 1.00 83.88 84 LEU A CA 1
ATOM 679 C C . LEU A 1 84 ? 5.989 -0.571 -11.814 1.00 83.88 84 LEU A C 1
ATOM 681 O O . LEU A 1 84 ? 7.193 -0.322 -11.890 1.00 83.88 84 LEU A O 1
ATOM 685 N N . ILE A 1 85 ? 5.524 -1.818 -11.936 1.00 81.62 85 ILE A N 1
ATOM 686 C CA . ILE A 1 85 ? 6.407 -2.989 -12.055 1.00 81.62 85 ILE A CA 1
ATOM 687 C C . ILE A 1 85 ? 7.235 -2.971 -13.356 1.00 81.62 85 ILE A C 1
ATOM 689 O O . ILE A 1 85 ? 8.457 -3.131 -13.267 1.00 81.62 85 ILE A O 1
ATOM 693 N N . PRO A 1 86 ? 6.654 -2.731 -14.548 1.00 82.88 86 PRO A N 1
ATOM 694 C CA . PRO A 1 86 ? 7.421 -2.558 -15.779 1.00 82.88 86 PRO A CA 1
ATOM 695 C C . PRO A 1 86 ? 8.403 -1.391 -15.707 1.00 82.88 86 PRO A C 1
ATOM 697 O O . PRO A 1 86 ? 9.530 -1.517 -16.179 1.00 82.88 86 PRO A O 1
ATOM 700 N N . VAL A 1 87 ? 8.016 -0.275 -15.083 1.00 83.19 87 VAL A N 1
ATOM 701 C CA . VAL A 1 87 ? 8.895 0.891 -14.919 1.00 83.19 87 VAL A CA 1
ATOM 702 C C . VAL A 1 87 ? 10.126 0.536 -14.079 1.00 83.19 87 VAL A C 1
ATOM 704 O O . VAL A 1 87 ? 11.255 0.766 -14.514 1.00 83.19 87 VAL A O 1
ATOM 707 N N . ILE A 1 88 ? 9.931 -0.112 -12.926 1.00 83.12 88 ILE A N 1
ATOM 708 C CA . ILE A 1 88 ? 11.022 -0.618 -12.076 1.00 83.12 88 ILE A CA 1
ATOM 709 C C . ILE A 1 88 ? 11.903 -1.608 -12.853 1.00 83.12 88 ILE A C 1
ATOM 711 O O . ILE A 1 88 ? 13.130 -1.505 -12.814 1.00 83.12 88 ILE A O 1
ATOM 715 N N . SER A 1 89 ? 11.293 -2.546 -13.584 1.00 81.44 89 SER A N 1
ATOM 716 C CA . SER A 1 89 ? 12.014 -3.550 -14.374 1.00 81.44 89 SER A CA 1
ATOM 717 C C . SER A 1 89 ? 12.888 -2.913 -15.460 1.00 81.44 89 SER A C 1
ATOM 719 O O . SER A 1 89 ? 14.056 -3.279 -15.607 1.00 81.44 89 SER A O 1
ATOM 721 N N . ASN A 1 90 ? 12.363 -1.904 -16.160 1.00 84.62 90 ASN A N 1
ATOM 722 C CA . ASN A 1 90 ? 13.083 -1.178 -17.202 1.00 84.62 90 ASN A CA 1
ATOM 723 C C . ASN A 1 90 ? 14.284 -0.410 -16.639 1.00 84.62 90 ASN A C 1
ATOM 725 O O . ASN A 1 90 ? 15.377 -0.508 -17.196 1.00 84.62 90 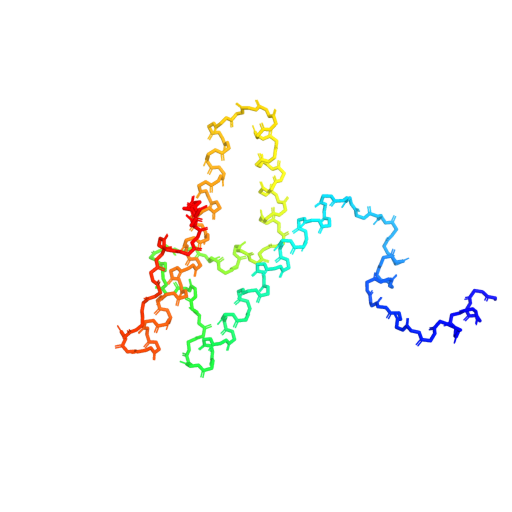ASN A O 1
ATOM 729 N N . TYR A 1 91 ? 14.125 0.307 -15.522 1.00 86.81 91 TYR A N 1
ATOM 730 C CA . TYR A 1 91 ? 15.247 1.020 -14.897 1.00 86.81 91 TYR A CA 1
ATOM 731 C C . TYR A 1 91 ? 16.304 0.074 -14.328 1.00 86.81 91 TYR A C 1
ATOM 733 O O . TYR A 1 91 ? 17.500 0.347 -14.451 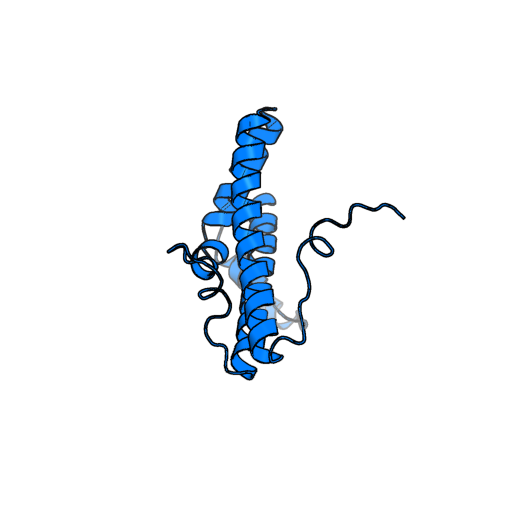1.00 86.81 91 TYR A O 1
ATOM 741 N N . PHE A 1 92 ? 15.886 -1.069 -13.778 1.00 81.88 92 PHE A N 1
ATOM 742 C CA . PHE A 1 92 ? 16.808 -2.117 -13.351 1.00 81.88 92 PHE A CA 1
ATOM 743 C C . PHE A 1 92 ? 17.623 -2.666 -14.532 1.00 81.88 92 PHE A C 1
ATOM 745 O O . PHE A 1 92 ? 18.849 -2.733 -14.454 1.00 81.88 92 PHE A O 1
ATOM 752 N N . ALA A 1 93 ? 16.968 -2.994 -15.651 1.00 87.19 93 ALA A N 1
ATOM 753 C CA . ALA A 1 93 ? 17.635 -3.474 -16.862 1.00 87.19 93 ALA A CA 1
ATOM 754 C C . ALA A 1 93 ? 18.569 -2.421 -17.486 1.00 87.19 93 ALA A C 1
ATOM 756 O O . ALA A 1 93 ? 19.623 -2.766 -18.018 1.00 87.19 93 ALA A O 1
ATOM 757 N N . ALA A 1 94 ? 18.206 -1.138 -17.392 1.00 89.50 94 ALA A N 1
ATOM 758 C CA . ALA A 1 94 ? 19.006 -0.017 -17.880 1.00 89.50 94 ALA A CA 1
ATOM 759 C C . ALA A 1 94 ? 20.169 0.369 -16.941 1.00 89.50 94 ALA A C 1
ATOM 761 O O . ALA A 1 94 ? 20.959 1.248 -17.286 1.00 89.50 94 ALA A O 1
ATOM 762 N N . ASN A 1 95 ? 20.281 -0.271 -15.769 1.00 89.56 95 ASN A N 1
ATOM 763 C CA . ASN A 1 95 ? 21.216 0.084 -14.697 1.00 89.56 95 ASN A CA 1
ATOM 764 C C . ASN A 1 95 ? 21.097 1.558 -14.249 1.00 89.56 95 ASN A C 1
ATOM 766 O O . ASN A 1 95 ? 22.072 2.180 -13.819 1.00 89.56 95 ASN A O 1
ATOM 770 N N . ASP A 1 96 ? 19.891 2.122 -14.342 1.00 88.56 96 ASP A N 1
ATOM 771 C CA . ASP A 1 96 ? 19.571 3.466 -13.867 1.00 88.56 96 ASP A CA 1
ATOM 772 C C . ASP A 1 96 ? 19.131 3.396 -12.402 1.00 88.56 96 ASP A C 1
ATOM 774 O O . ASP A 1 96 ? 17.948 3.397 -12.052 1.00 88.56 96 ASP A O 1
ATOM 778 N N . ILE A 1 97 ? 20.132 3.281 -11.533 1.00 88.94 97 ILE A N 1
ATOM 779 C CA . ILE A 1 97 ? 19.947 3.075 -10.093 1.00 88.94 97 ILE A CA 1
ATOM 780 C C . ILE A 1 97 ? 19.165 4.232 -9.461 1.00 88.94 97 ILE A C 1
ATOM 782 O O . ILE A 1 97 ? 18.375 4.015 -8.547 1.00 88.94 97 ILE A O 1
ATOM 786 N N . ARG A 1 98 ? 19.346 5.460 -9.958 1.00 89.12 98 ARG A N 1
ATOM 787 C CA . ARG A 1 98 ? 18.693 6.636 -9.383 1.00 89.12 98 ARG A CA 1
ATOM 788 C C . ARG A 1 98 ? 17.178 6.561 -9.556 1.00 89.12 98 ARG A C 1
ATOM 790 O O . ARG A 1 98 ? 16.458 6.680 -8.568 1.00 89.12 98 ARG A O 1
ATOM 797 N N . HIS A 1 99 ? 16.695 6.363 -10.781 1.00 82.94 99 HIS A N 1
ATOM 798 C CA . HIS A 1 99 ? 15.252 6.283 -11.009 1.00 82.94 99 HIS A CA 1
ATOM 799 C C . HIS A 1 99 ? 14.669 5.011 -10.391 1.00 82.94 99 HIS A C 1
ATOM 801 O O . HIS A 1 99 ? 13.589 5.055 -9.808 1.00 82.94 99 HIS A O 1
ATOM 807 N N . LEU A 1 100 ? 15.412 3.900 -10.409 1.00 82.44 100 LEU A N 1
ATOM 808 C CA . LEU A 1 100 ? 15.021 2.688 -9.691 1.00 82.44 100 LEU A CA 1
ATOM 809 C C . LEU A 1 100 ? 14.750 2.964 -8.200 1.00 82.44 100 LEU A C 1
ATOM 81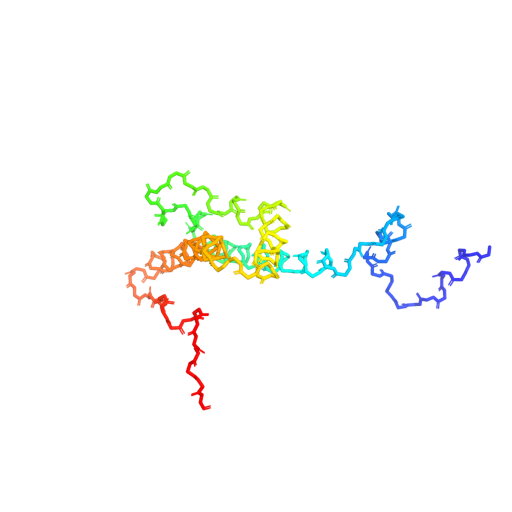1 O O . LEU A 1 100 ? 13.710 2.557 -7.682 1.00 82.44 100 LEU A O 1
ATOM 815 N N . GLU A 1 101 ? 15.650 3.682 -7.521 1.00 85.50 101 GLU A N 1
ATOM 816 C CA . GLU A 1 101 ? 15.458 4.081 -6.124 1.00 85.50 101 GLU A CA 1
ATOM 817 C C . GLU A 1 101 ? 14.249 5.003 -5.930 1.00 85.50 101 GLU A C 1
ATOM 819 O O . GLU A 1 101 ? 13.551 4.878 -4.925 1.00 85.50 101 GLU A O 1
ATOM 824 N N . GLU A 1 102 ? 13.997 5.932 -6.853 1.00 86.06 102 GLU A N 1
ATOM 825 C CA . GLU A 1 102 ? 12.853 6.849 -6.779 1.00 86.06 102 GLU A CA 1
ATOM 826 C C . GLU A 1 102 ? 11.520 6.078 -6.819 1.00 86.06 102 GLU A C 1
ATOM 828 O O . GLU A 1 102 ? 10.693 6.237 -5.919 1.00 86.06 102 GLU A O 1
ATOM 833 N N . TYR A 1 103 ? 11.332 5.171 -7.785 1.00 84.12 103 TYR A N 1
ATOM 834 C CA . TYR A 1 103 ? 10.104 4.366 -7.886 1.00 84.12 103 TYR A CA 1
ATOM 835 C C . TYR A 1 103 ? 9.964 3.346 -6.754 1.00 84.12 103 TYR A C 1
ATOM 837 O O . TYR A 1 103 ? 8.859 3.122 -6.251 1.00 84.12 103 TYR A O 1
ATOM 845 N N . TYR A 1 104 ? 11.075 2.768 -6.295 1.00 82.44 104 TYR A N 1
ATOM 846 C CA . TYR A 1 104 ? 11.060 1.891 -5.128 1.00 82.44 104 TYR A CA 1
ATOM 847 C C . TYR A 1 104 ? 10.628 2.640 -3.858 1.00 82.44 104 TYR A C 1
ATOM 849 O O . TYR A 1 104 ? 9.789 2.140 -3.111 1.00 82.44 104 TYR A O 1
ATOM 857 N N . LYS A 1 105 ? 11.125 3.866 -3.639 1.00 84.19 105 LYS A N 1
ATOM 858 C CA . LYS A 1 105 ? 10.715 4.714 -2.504 1.00 84.19 105 LYS A CA 1
ATOM 859 C C . LYS A 1 105 ? 9.226 5.054 -2.543 1.00 84.19 105 LYS A C 1
ATOM 861 O O . LYS A 1 105 ? 8.601 5.106 -1.489 1.00 84.19 105 LYS A O 1
ATOM 866 N N . ILE A 1 106 ? 8.644 5.251 -3.729 1.00 83.44 106 ILE A N 1
ATOM 867 C CA . ILE A 1 106 ? 7.195 5.473 -3.878 1.00 83.44 106 ILE A CA 1
ATOM 868 C C . ILE A 1 106 ? 6.414 4.236 -3.423 1.00 83.44 106 ILE A C 1
ATOM 870 O O . ILE A 1 106 ? 5.478 4.348 -2.630 1.00 83.44 106 ILE A O 1
ATOM 874 N N . PHE A 1 107 ? 6.817 3.049 -3.881 1.00 82.75 107 PHE A N 1
ATOM 875 C CA . PHE A 1 107 ? 6.189 1.797 -3.462 1.00 82.75 107 PHE A CA 1
ATOM 876 C C . PHE A 1 107 ? 6.303 1.573 -1.951 1.00 82.75 107 PHE A C 1
ATOM 878 O O . PHE A 1 107 ? 5.314 1.286 -1.275 1.00 82.75 107 PHE A O 1
ATOM 885 N N . GLU A 1 108 ? 7.510 1.748 -1.413 1.00 83.38 108 GLU A N 1
ATOM 886 C CA . GLU A 1 108 ? 7.794 1.603 0.010 1.00 83.38 108 GLU A CA 1
ATOM 887 C C . GLU A 1 108 ? 6.984 2.597 0.847 1.00 83.38 108 GLU A C 1
ATOM 889 O O . GLU A 1 108 ? 6.419 2.219 1.872 1.00 83.38 108 GLU A O 1
ATOM 894 N N . PHE A 1 109 ? 6.855 3.845 0.395 1.00 84.19 109 PHE A N 1
ATOM 895 C CA . PHE A 1 109 ? 6.027 4.854 1.047 1.00 84.19 109 PHE A CA 1
ATOM 896 C C . PHE A 1 109 ? 4.565 4.405 1.170 1.00 84.19 109 PHE A C 1
ATOM 898 O O . PHE A 1 109 ? 4.000 4.461 2.265 1.00 84.19 109 PHE A O 1
ATOM 905 N N . LEU A 1 110 ? 3.955 3.914 0.088 1.00 82.06 110 LEU A N 1
ATOM 906 C CA . LEU A 1 110 ? 2.560 3.461 0.112 1.00 82.06 110 LEU A CA 1
ATOM 907 C C . LEU A 1 110 ? 2.372 2.229 1.003 1.00 82.06 110 LEU A C 1
ATOM 909 O O . LEU A 1 110 ? 1.450 2.190 1.819 1.00 82.06 110 LEU A O 1
ATOM 913 N N . MET A 1 111 ? 3.281 1.255 0.919 1.00 81.31 111 MET A N 1
ATOM 914 C CA . MET A 1 111 ? 3.273 0.083 1.801 1.00 81.31 111 MET A CA 1
ATOM 915 C C . MET A 1 111 ? 3.407 0.477 3.274 1.00 81.31 111 MET A C 1
ATOM 917 O O . MET A 1 111 ? 2.680 -0.028 4.131 1.00 81.31 111 MET A O 1
ATOM 921 N N . ASN A 1 112 ? 4.284 1.432 3.572 1.00 81.75 112 ASN A N 1
ATOM 922 C CA . ASN A 1 112 ? 4.456 1.970 4.913 1.00 81.75 112 ASN A CA 1
ATOM 923 C C . ASN A 1 112 ? 3.174 2.621 5.433 1.00 81.75 112 ASN A C 1
ATOM 925 O O . ASN A 1 112 ? 2.846 2.443 6.608 1.00 81.75 112 ASN A O 1
ATOM 929 N N . LYS A 1 113 ? 2.431 3.330 4.581 1.00 81.06 113 LYS A N 1
ATOM 930 C CA . LYS A 1 113 ? 1.144 3.930 4.950 1.00 81.06 113 LYS A CA 1
ATOM 931 C C . LYS A 1 113 ? 0.055 2.893 5.204 1.00 81.06 113 LYS A C 1
ATOM 933 O O . LYS A 1 113 ? -0.686 3.033 6.174 1.00 81.06 113 LYS A O 1
ATOM 938 N N . VAL A 1 114 ? 0.002 1.820 4.413 1.00 80.38 114 VAL A N 1
ATOM 939 C CA . VAL A 1 114 ? -0.894 0.682 4.684 1.00 80.38 114 VAL A CA 1
ATOM 940 C C . VAL A 1 114 ? -0.617 0.097 6.070 1.00 80.38 114 VAL A C 1
ATOM 942 O O . VAL A 1 114 ? -1.541 -0.090 6.863 1.00 80.38 114 VAL A O 1
ATOM 945 N N . LEU A 1 115 ? 0.654 -0.155 6.392 1.00 80.75 115 LEU A N 1
ATOM 946 C CA . LEU A 1 115 ? 1.039 -0.713 7.689 1.00 80.75 115 LEU A CA 1
ATOM 947 C C . LEU A 1 115 ? 0.776 0.240 8.855 1.00 80.75 115 LEU A C 1
ATOM 949 O O . LEU A 1 115 ? 0.390 -0.219 9.930 1.00 80.75 115 LEU A O 1
ATOM 953 N N . ASP A 1 116 ? 0.951 1.548 8.654 1.00 81.50 116 ASP A N 1
ATOM 954 C CA . ASP A 1 116 ? 0.552 2.548 9.646 1.00 81.50 116 ASP A CA 1
ATOM 955 C C . ASP A 1 116 ? -0.944 2.486 9.921 1.00 81.50 116 ASP A C 1
ATOM 957 O O . ASP A 1 116 ? -1.331 2.482 11.086 1.00 81.50 116 ASP A O 1
ATOM 961 N N . GLY A 1 117 ? -1.771 2.376 8.879 1.00 79.62 117 GLY A N 1
ATOM 962 C CA . GLY A 1 117 ? -3.217 2.208 9.020 1.00 79.62 117 GLY A CA 1
ATOM 963 C C . GLY A 1 117 ? -3.583 0.997 9.875 1.00 79.62 117 GLY A C 1
ATOM 964 O O . GLY A 1 117 ? -4.352 1.101 10.833 1.00 79.62 117 GLY A O 1
ATOM 965 N N . ILE A 1 118 ? -2.958 -0.150 9.597 1.00 80.56 118 ILE A N 1
ATOM 966 C CA . ILE A 1 118 ? -3.162 -1.385 10.369 1.00 80.56 118 ILE A CA 1
ATOM 967 C C . ILE A 1 118 ? -2.744 -1.192 11.833 1.00 80.56 118 ILE A C 1
ATOM 969 O O . ILE A 1 118 ? -3.509 -1.511 12.744 1.00 80.56 118 ILE A O 1
ATOM 973 N N . ASN A 1 119 ? -1.548 -0.649 12.073 1.00 81.19 119 ASN A N 1
ATOM 974 C CA . ASN A 1 119 ? -1.036 -0.413 13.424 1.00 81.19 119 ASN A CA 1
ATOM 975 C C . ASN A 1 119 ? -1.900 0.578 14.205 1.00 81.19 119 ASN A C 1
ATOM 977 O O . ASN A 1 119 ? -2.206 0.346 15.374 1.00 81.19 119 ASN A O 1
ATOM 981 N N . TYR A 1 120 ? -2.309 1.668 13.561 1.00 82.00 120 TYR A N 1
ATOM 982 C CA . TYR A 1 120 ? -3.186 2.676 14.135 1.00 82.00 120 TYR A CA 1
ATOM 983 C C . TYR A 1 120 ? -4.528 2.067 14.548 1.00 82.00 120 TYR A C 1
ATOM 985 O O . TYR A 1 120 ? -4.954 2.216 15.694 1.00 82.00 120 TYR A O 1
ATOM 993 N N . SER A 1 121 ? -5.138 1.299 13.650 1.00 80.56 121 SER A N 1
ATOM 994 C CA . SER A 1 121 ? -6.431 0.656 13.877 1.00 80.56 121 SER A CA 1
ATOM 995 C C . SER A 1 121 ? -6.376 -0.366 15.013 1.00 80.56 121 SER A C 1
ATOM 997 O O . SER A 1 121 ? -7.244 -0.388 15.884 1.00 80.56 121 SER A O 1
ATOM 999 N N . LEU A 1 122 ? -5.315 -1.172 15.087 1.00 82.12 122 LEU A N 1
ATOM 1000 C CA . LEU A 1 122 ? -5.114 -2.092 16.213 1.00 82.12 122 LEU A CA 1
ATOM 1001 C C . LEU A 1 122 ? -4.874 -1.367 17.527 1.00 82.12 122 LEU A C 1
ATOM 1003 O O . LEU A 1 122 ? -5.366 -1.803 18.570 1.00 82.12 122 LEU A O 1
ATOM 1007 N N . ARG A 1 123 ? -4.136 -0.258 17.496 1.00 82.25 123 ARG A N 1
ATOM 1008 C CA . ARG A 1 123 ? -3.908 0.559 18.682 1.00 82.25 123 ARG A CA 1
ATOM 1009 C C . ARG A 1 123 ? -5.224 1.125 19.211 1.00 82.25 123 ARG A C 1
ATOM 1011 O O . ARG A 1 123 ? -5.439 1.059 20.416 1.00 82.25 123 ARG A O 1
ATOM 1018 N N . ILE A 1 124 ? -6.112 1.613 18.341 1.00 81.38 124 ILE A N 1
ATOM 1019 C CA . ILE A 1 124 ? -7.461 2.049 18.741 1.00 81.38 124 ILE A CA 1
ATOM 1020 C C . ILE A 1 124 ? -8.240 0.884 19.346 1.00 81.38 124 ILE A C 1
ATOM 1022 O O . ILE A 1 124 ? -8.682 0.971 20.490 1.00 81.38 124 ILE A O 1
ATOM 1026 N N . ALA A 1 125 ? -8.366 -0.222 18.612 1.00 81.69 125 ALA A N 1
ATOM 1027 C CA . ALA A 1 125 ? -9.191 -1.346 19.040 1.00 81.69 125 ALA A CA 1
ATOM 1028 C C . ALA A 1 125 ? -8.720 -1.995 20.349 1.00 81.69 125 ALA A C 1
ATOM 1030 O O . ALA A 1 125 ? -9.525 -2.510 21.120 1.00 81.69 125 ALA A O 1
ATOM 1031 N N . SER A 1 126 ? -7.414 -1.972 20.613 1.00 81.62 126 SER A N 1
ATOM 1032 C CA . SER A 1 126 ? -6.819 -2.517 21.836 1.00 81.62 126 SER A CA 1
ATOM 1033 C C . SER A 1 126 ? -6.764 -1.524 23.002 1.00 81.62 126 SER A C 1
ATOM 1035 O O . SER A 1 126 ? -6.188 -1.850 24.038 1.00 81.62 126 SER A O 1
ATOM 1037 N N . GLY A 1 127 ? -7.288 -0.301 22.854 1.00 80.94 127 GLY A N 1
ATOM 1038 C CA . GLY A 1 127 ? -7.159 0.741 23.879 1.00 80.94 127 GLY A CA 1
ATOM 1039 C C . GLY A 1 127 ? -5.703 1.144 24.152 1.00 80.94 127 GLY A C 1
ATOM 1040 O O . GLY A 1 127 ? -5.353 1.500 25.274 1.00 80.94 127 GLY A O 1
ATOM 1041 N N . GLY A 1 128 ? -4.837 1.044 23.141 1.00 79.75 128 GLY A N 1
ATOM 1042 C CA . GLY A 1 128 ? -3.416 1.386 23.215 1.00 79.75 128 GLY A CA 1
ATOM 1043 C C . GLY A 1 128 ? -2.484 0.241 23.618 1.00 79.75 128 GLY A C 1
ATOM 1044 O O . GLY A 1 128 ? -1.279 0.460 23.708 1.00 79.75 128 GLY A O 1
ATOM 1045 N N . GLN A 1 129 ? -3.005 -0.967 23.855 1.00 77.44 129 GLN A N 1
ATOM 1046 C CA . GLN A 1 129 ? -2.217 -2.080 24.398 1.00 77.44 129 GLN A CA 1
ATOM 1047 C C . GLN A 1 129 ? -1.426 -2.872 23.350 1.00 77.44 129 GLN A C 1
ATOM 1049 O O . GLN A 1 129 ? -0.443 -3.524 23.696 1.00 77.44 129 GLN A O 1
ATOM 1054 N N . ILE A 1 130 ? -1.836 -2.830 22.080 1.00 76.44 130 ILE A N 1
ATOM 1055 C CA . ILE A 1 130 ? -1.187 -3.562 20.987 1.00 76.44 130 ILE A CA 1
ATOM 1056 C C . ILE A 1 130 ? -0.560 -2.571 20.005 1.00 76.44 130 ILE A C 1
ATOM 1058 O O . ILE A 1 130 ? -1.224 -1.677 19.483 1.00 76.44 130 ILE A O 1
ATOM 1062 N N . ASN A 1 131 ? 0.726 -2.777 19.723 1.00 74.38 131 ASN A N 1
ATOM 1063 C CA . ASN A 1 131 ? 1.470 -2.115 18.657 1.00 74.38 131 ASN A CA 1
ATOM 1064 C C . ASN A 1 131 ? 2.353 -3.170 17.980 1.00 74.38 131 ASN A C 1
ATOM 1066 O O . ASN A 1 131 ? 3.227 -3.737 18.636 1.00 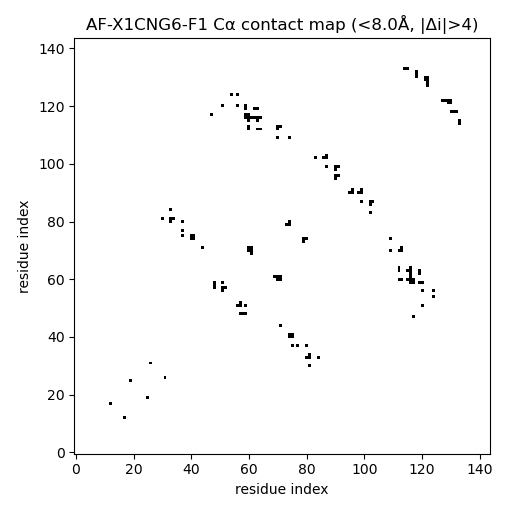74.38 131 ASN A O 1
ATOM 1070 N N . ILE A 1 132 ? 2.115 -3.462 16.698 1.00 69.75 132 ILE A N 1
ATOM 1071 C CA . ILE A 1 132 ? 2.856 -4.516 15.984 1.00 69.75 132 ILE A CA 1
ATOM 1072 C C . ILE A 1 132 ? 4.295 -4.051 15.685 1.00 69.75 132 ILE A C 1
ATOM 1074 O O . ILE A 1 132 ? 5.196 -4.870 15.524 1.00 69.75 132 ILE A O 1
ATOM 1078 N N . GLY A 1 133 ? 4.560 -2.739 15.694 1.00 65.25 133 GLY A N 1
ATOM 1079 C CA . GLY A 1 133 ? 5.839 -2.186 15.243 1.00 65.25 133 GLY A CA 1
ATOM 1080 C C . GLY A 1 133 ? 5.989 -2.272 13.717 1.00 65.25 133 GLY A C 1
ATOM 1081 O O . GLY A 1 133 ? 5.247 -2.985 13.043 1.00 65.25 133 GLY A O 1
ATOM 1082 N N . ARG A 1 134 ? 6.919 -1.494 13.146 1.00 62.12 134 ARG A N 1
ATOM 1083 C CA . ARG A 1 134 ? 7.131 -1.404 11.684 1.00 62.12 134 ARG A CA 1
ATOM 1084 C C . ARG A 1 134 ? 8.334 -2.216 11.207 1.00 62.12 134 ARG A C 1
ATOM 1086 O O . ARG A 1 134 ? 8.220 -2.995 10.266 1.00 62.12 134 ARG A O 1
ATOM 1093 N N . ASP A 1 135 ? 9.461 -2.094 11.904 1.00 57.41 135 ASP A N 1
ATOM 1094 C CA . ASP A 1 135 ? 10.763 -2.538 11.381 1.00 57.41 135 ASP A CA 1
ATOM 1095 C C . ASP A 1 135 ? 11.010 -4.050 11.488 1.00 57.41 135 ASP A C 1
ATOM 1097 O O . ASP A 1 135 ? 11.868 -4.596 10.800 1.00 57.41 135 ASP A O 1
ATOM 1101 N N . ASN A 1 136 ? 10.241 -4.758 12.319 1.00 49.06 136 ASN A N 1
ATOM 1102 C CA . ASN A 1 136 ? 10.451 -6.191 12.548 1.00 49.06 136 ASN A CA 1
ATOM 1103 C C . ASN A 1 136 ? 9.791 -7.099 11.494 1.00 49.06 136 ASN A C 1
ATOM 1105 O O . ASN A 1 136 ? 10.079 -8.296 11.484 1.00 49.06 136 ASN A O 1
ATOM 1109 N N . PHE A 1 137 ? 8.920 -6.569 10.623 1.00 50.88 137 PHE A N 1
ATOM 1110 C CA . PHE A 1 137 ? 8.038 -7.396 9.785 1.00 50.88 137 PHE A CA 1
ATOM 1111 C C . PHE A 1 137 ? 8.263 -7.287 8.270 1.00 50.88 137 PHE A C 1
ATOM 1113 O O . PHE A 1 137 ? 7.970 -8.250 7.568 1.00 50.88 137 PHE A O 1
ATOM 1120 N N . LEU A 1 138 ? 8.795 -6.173 7.751 1.00 48.19 138 LEU A N 1
ATOM 1121 C CA . LEU A 1 138 ? 8.893 -5.963 6.296 1.00 48.19 138 LEU A CA 1
ATOM 1122 C C . LEU A 1 138 ? 10.161 -6.540 5.655 1.00 48.19 138 LEU A C 1
ATOM 1124 O O . LEU A 1 138 ? 10.091 -7.128 4.580 1.00 48.19 138 LEU A O 1
ATOM 1128 N N . TYR A 1 139 ? 11.311 -6.415 6.317 1.00 45.09 139 TYR A N 1
ATOM 1129 C CA . TYR A 1 139 ? 12.597 -6.848 5.770 1.00 45.09 139 TYR A CA 1
ATOM 1130 C C . TYR A 1 139 ? 13.446 -7.486 6.863 1.00 45.09 139 TYR A C 1
ATOM 1132 O O . TYR A 1 139 ? 14.503 -6.975 7.232 1.00 45.09 139 TYR A O 1
ATOM 1140 N N . ASN A 1 140 ? 13.002 -8.620 7.409 1.00 42.44 140 ASN A N 1
ATOM 1141 C CA . ASN A 1 140 ? 13.905 -9.421 8.225 1.00 42.44 140 ASN A CA 1
ATOM 1142 C C . ASN A 1 140 ? 14.925 -10.116 7.306 1.00 42.44 140 ASN A C 1
ATOM 1144 O O . ASN A 1 140 ? 14.789 -11.280 6.945 1.00 42.44 140 ASN A O 1
ATOM 1148 N N . THR A 1 141 ? 15.946 -9.369 6.890 1.00 43.94 141 THR A N 1
ATOM 1149 C CA . THR A 1 141 ? 17.116 -9.864 6.152 1.00 43.94 141 THR A CA 1
ATOM 1150 C C . THR A 1 141 ? 18.176 -10.449 7.081 1.00 43.94 141 THR A C 1
ATOM 1152 O O . THR A 1 141 ? 19.278 -10.766 6.624 1.00 43.94 141 THR A O 1
ATOM 1155 N N . ARG A 1 142 ? 17.876 -10.646 8.377 1.00 37.19 142 ARG A N 1
ATOM 1156 C CA . ARG A 1 142 ? 18.753 -11.431 9.248 1.00 37.19 142 ARG A CA 1
ATOM 1157 C C . ARG A 1 142 ? 18.701 -12.879 8.775 1.00 37.19 142 ARG A C 1
ATOM 1159 O O . ARG A 1 142 ? 17.837 -13.650 9.182 1.00 37.19 142 ARG A O 1
ATOM 1166 N N . LYS A 1 143 ? 19.645 -13.227 7.899 1.00 39.88 143 LYS A N 1
ATOM 1167 C CA . LYS A 1 143 ? 20.102 -14.602 7.716 1.00 39.88 143 LYS A CA 1
ATOM 1168 C C . LYS A 1 143 ? 20.328 -15.186 9.113 1.00 39.88 143 LYS A C 1
ATOM 1170 O O . LYS A 1 143 ? 21.153 -14.655 9.858 1.00 39.88 143 LYS A O 1
ATOM 1175 N N . GLN A 1 144 ? 19.548 -16.202 9.468 1.00 35.88 144 GLN A N 1
ATOM 1176 C CA . GLN A 1 144 ? 20.006 -17.192 10.438 1.00 35.88 144 GLN A CA 1
ATOM 1177 C C . GLN A 1 144 ? 21.132 -18.003 9.801 1.00 35.88 144 GLN A C 1
ATOM 1179 O O . GLN A 1 144 ? 21.053 -18.240 8.571 1.00 35.88 144 GLN A O 1
#

Mean predicted aligned error: 13.32 Å

pLDDT: mean 71.17, std 15.19, range [35.88, 89.56]

Sequence (144 aa):
DRVKNLMYIKDRIIGEQIINMATFESPSKDDIQINFIMRGIKASLFVSKLLFAKIDILNPFQEASEMEIEIEETMINNDFIPELIPVISNYFAANDIRHLEEYYKIFEFLMNKVLDGINYSLRIASGGQINIGRDNFLYNTRKQ

Secondary structure (DSSP, 8-state):
-TTGGGGG--S---HHHHHHHHS-S---HHHHHHHHHHHHHHHHHHHHHHHHHTTT-S-TTTTT-SS---HHHHHH-TTHHHHHHHHHHHHHHTT-HHHHHHHHHHHHHHHHHHHHHHHHHHHHHTTT-----STTTS------

Organism: NCBI:txid412755

Foldseek 3Di:
DVVVVVVVCPDDPDVVNVVPVVDPDDPPPVSVVLVVVLVVQLVVLVVLQVVLVVLVRNCLLPVLDPDPDPLNCQSNPPVNSVVLVVQLVVCVVVVVVPVNVVSVVVVVVSVQSSLSSSQVSVCVSVVNPDGPDDPPPDDPVPDD

Solvent-accessible surface area (backbone atoms only — not comparable to full-atom values): 8603 Å² total; per-residue (Å²): 112,78,70,67,62,58,73,71,60,85,73,72,88,51,70,66,62,58,50,62,69,70,44,97,62,84,73,52,79,63,56,54,51,47,53,51,52,50,52,52,50,40,50,52,53,50,52,51,42,55,57,34,44,75,66,77,35,79,58,43,48,57,81,59,45,99,56,99,64,62,55,62,62,55,68,59,39,85,53,50,63,65,52,47,52,58,53,44,51,51,26,56,76,67,67,37,62,67,61,31,50,53,57,49,49,53,53,50,52,53,54,51,44,52,51,40,2,53,38,50,42,44,18,60,72,48,76,64,75,44,74,84,73,69,77,79,72,80,68,73,75,74,76,126

Radius of gyration: 20.47 Å; Cα contacts (8 Å, |Δi|>4): 81; chains: 1; bounding box: 42×50×56 Å